Protein AF-A0A8X6YH28-F1 (afdb_monomer_lite)

Sequence (120 aa):
MFKSSASFYRHLGRWSSTLVCCPECREPMTVRHFYGKHASQKHNLDCRKQCLFCFGRKQWPHGQKNRPENVNHVMACLQRFVEDAKEESEIEEEETVEEEVCGCRDFQPVPRDMQGRRKD

Radius of gyration: 22.09 Å; chains: 1; bounding box: 59×56×49 Å

Foldseek 3Di:
DQQFPVNVVVVCVVQQQQWAADPVPRDIDGSVCQVPPCQCPVLVDDLQFAASLVSRPDGDPGPCCRPSVNSVVNVVSVVVRRVVRVVVVVVVVVVPPDDDDDPDDPDDDDDDDDDDDDDD

Organism: NCBI:txid2747483

Structure (mmCIF, N/CA/C/O backbone):
data_AF-A0A8X6YH28-F1
#
_entry.id   AF-A0A8X6YH28-F1
#
loop_
_atom_site.group_PDB
_atom_site.id
_atom_site.type_symbol
_atom_site.label_atom_id
_atom_site.label_alt_id
_atom_site.label_comp_id
_atom_site.label_asym_id
_atom_site.label_entity_id
_atom_site.label_seq_id
_atom_site.pdbx_PDB_ins_code
_atom_site.Cartn_x
_atom_site.Cartn_y
_atom_site.Cartn_z
_atom_site.occupancy
_atom_site.B_iso_or_equiv
_atom_site.auth_seq_id
_atom_site.auth_comp_id
_atom_site.auth_asym_id
_atom_site.auth_atom_id
_atom_site.pdbx_PDB_model_num
ATOM 1 N N . MET A 1 1 ? -10.685 -16.436 12.882 1.00 46.97 1 MET A N 1
ATOM 2 C CA . MET A 1 1 ? -9.326 -16.119 13.384 1.00 46.97 1 MET A CA 1
ATOM 3 C C . MET A 1 1 ? -9.074 -14.626 13.223 1.00 46.97 1 MET A C 1
ATOM 5 O O . MET A 1 1 ? -9.158 -14.135 12.105 1.00 46.97 1 MET A O 1
ATOM 9 N N . PHE A 1 2 ? -8.815 -13.897 14.309 1.00 47.34 2 PHE A N 1
ATOM 10 C CA . PHE A 1 2 ? -8.477 -12.470 14.245 1.00 47.34 2 PHE A CA 1
ATOM 11 C C . PHE A 1 2 ? -7.016 -12.306 13.796 1.00 47.34 2 PHE A C 1
ATOM 13 O O . PHE A 1 2 ? -6.119 -12.865 14.426 1.00 47.34 2 PHE A O 1
ATOM 20 N N . LYS A 1 3 ? -6.762 -11.580 12.700 1.00 60.66 3 LYS A N 1
ATOM 21 C CA . LYS A 1 3 ? -5.398 -11.294 12.229 1.00 60.66 3 LYS A CA 1
ATOM 22 C C . LYS A 1 3 ? -4.826 -10.151 13.077 1.00 60.66 3 LYS A C 1
ATOM 24 O O . LYS A 1 3 ? -5.452 -9.103 13.203 1.00 60.66 3 LYS A O 1
ATOM 29 N N . SER A 1 4 ? -3.670 -10.364 13.705 1.00 69.19 4 SER A N 1
ATOM 30 C CA . SER A 1 4 ? -3.016 -9.357 14.553 1.00 69.19 4 SER A CA 1
ATOM 31 C C . SER A 1 4 ? -2.113 -8.431 13.729 1.00 69.19 4 SER A C 1
ATOM 33 O O . SER A 1 4 ? -1.683 -8.782 12.628 1.00 69.19 4 SER A O 1
ATOM 35 N N . SER A 1 5 ? -1.752 -7.262 14.270 1.00 69.38 5 SER A N 1
ATOM 36 C CA . SER A 1 5 ? -0.793 -6.353 13.619 1.00 69.38 5 SER A CA 1
ATOM 37 C C . SER A 1 5 ? 0.571 -7.016 13.362 1.00 69.38 5 SER A C 1
ATOM 39 O O . SER A 1 5 ? 1.234 -6.700 12.378 1.00 69.38 5 SER A O 1
ATOM 41 N N . ALA A 1 6 ? 0.980 -7.982 14.193 1.00 75.38 6 ALA A N 1
ATOM 42 C CA . ALA A 1 6 ? 2.200 -8.763 13.972 1.00 75.38 6 ALA A CA 1
ATOM 43 C C . ALA A 1 6 ? 2.097 -9.656 12.722 1.00 75.38 6 ALA A C 1
ATOM 45 O O . ALA A 1 6 ? 3.061 -9.785 11.964 1.00 75.38 6 ALA A O 1
ATOM 46 N N . SER A 1 7 ? 0.917 -10.230 12.466 1.00 77.31 7 SER A N 1
ATOM 47 C CA . SER A 1 7 ? 0.649 -10.977 11.235 1.00 77.31 7 SER A CA 1
ATOM 48 C C . SER A 1 7 ? 0.753 -10.076 10.005 1.00 77.31 7 SER A C 1
ATOM 50 O O . SER A 1 7 ? 1.333 -10.507 9.010 1.00 77.31 7 SER A O 1
ATOM 52 N N . PHE A 1 8 ? 0.283 -8.825 10.080 1.00 81.00 8 PHE A N 1
ATOM 53 C CA . PHE A 1 8 ? 0.427 -7.860 8.985 1.00 81.00 8 PHE A CA 1
ATOM 54 C C . PHE A 1 8 ? 1.898 -7.609 8.624 1.00 81.00 8 PHE A C 1
ATOM 56 O O . PHE A 1 8 ? 2.265 -7.773 7.464 1.00 81.00 8 PHE A O 1
ATOM 63 N N . TYR A 1 9 ? 2.761 -7.285 9.595 1.00 82.38 9 TYR A N 1
ATOM 64 C CA . TYR A 1 9 ? 4.174 -7.006 9.299 1.00 82.38 9 TYR A CA 1
ATOM 65 C C . TYR A 1 9 ? 4.925 -8.221 8.741 1.00 82.38 9 TYR A C 1
ATOM 67 O O . TYR A 1 9 ? 5.795 -8.053 7.891 1.00 82.38 9 TYR A O 1
ATOM 75 N N . ARG A 1 10 ? 4.558 -9.448 9.143 1.00 85.69 10 ARG A N 1
ATOM 76 C CA . ARG A 1 10 ? 5.095 -10.666 8.511 1.00 85.69 10 ARG A CA 1
ATOM 77 C C . ARG A 1 10 ? 4.686 -10.788 7.041 1.00 85.69 10 ARG A C 1
ATOM 79 O O . ARG A 1 10 ? 5.532 -11.115 6.216 1.00 85.69 10 ARG A O 1
ATOM 86 N N . HIS A 1 11 ? 3.424 -10.513 6.706 1.00 83.81 11 HIS A N 1
ATOM 87 C CA . HIS A 1 11 ? 2.949 -10.568 5.315 1.00 83.81 11 HIS A CA 1
ATOM 88 C C . HIS A 1 11 ? 3.569 -9.457 4.467 1.00 83.81 11 HIS A C 1
ATOM 90 O O . HIS A 1 11 ? 4.050 -9.719 3.370 1.00 83.81 11 HIS A O 1
ATOM 96 N N . LEU A 1 12 ? 3.646 -8.241 5.013 1.00 87.19 12 LEU A N 1
ATOM 97 C CA . LEU A 1 12 ? 4.340 -7.133 4.369 1.00 87.19 12 LEU A CA 1
ATOM 98 C C . LEU A 1 12 ? 5.814 -7.472 4.117 1.00 87.19 12 LEU A C 1
ATOM 100 O O . LEU A 1 12 ? 6.332 -7.172 3.050 1.00 87.19 12 LEU A O 1
ATOM 104 N N . GLY A 1 13 ? 6.479 -8.129 5.073 1.00 87.25 13 GLY A N 1
ATOM 105 C CA . GLY A 1 13 ? 7.842 -8.629 4.904 1.00 87.25 13 GLY A CA 1
ATOM 106 C C . GLY A 1 13 ? 7.957 -9.649 3.770 1.00 87.25 13 GLY A C 1
ATOM 107 O O . GLY A 1 13 ? 8.846 -9.520 2.931 1.00 87.25 13 GLY A O 1
ATOM 108 N N . ARG A 1 14 ? 7.025 -10.609 3.695 1.00 90.25 14 ARG A N 1
ATOM 109 C CA . ARG A 1 14 ? 6.994 -11.644 2.647 1.00 90.25 14 ARG A CA 1
ATOM 110 C C . ARG A 1 14 ? 6.915 -11.061 1.235 1.00 90.25 14 ARG A C 1
ATOM 112 O O . ARG A 1 14 ? 7.577 -11.578 0.346 1.00 90.25 14 ARG A O 1
ATOM 119 N N . TRP A 1 15 ? 6.123 -10.010 1.036 1.00 90.75 15 TRP A N 1
ATOM 120 C CA . TRP A 1 15 ? 5.945 -9.367 -0.274 1.00 90.75 15 TRP A CA 1
ATOM 121 C C . TRP A 1 15 ? 6.777 -8.097 -0.444 1.00 90.75 15 TRP A C 1
ATOM 123 O O . TRP A 1 15 ? 6.610 -7.366 -1.411 1.00 90.75 15 TRP A O 1
ATOM 133 N N . SER A 1 16 ? 7.684 -7.812 0.491 1.00 90.62 16 SER A N 1
ATOM 134 C CA . SER A 1 16 ? 8.395 -6.532 0.545 1.00 90.62 16 SER A CA 1
ATOM 135 C C . SER A 1 16 ? 9.213 -6.227 -0.711 1.00 90.62 16 SER A C 1
ATOM 137 O O . SER A 1 16 ? 9.314 -5.058 -1.083 1.00 90.62 16 SER A O 1
ATOM 139 N N . SER A 1 17 ? 9.771 -7.255 -1.354 1.00 90.94 17 SER A N 1
ATOM 140 C CA . SER A 1 17 ? 10.565 -7.164 -2.582 1.00 90.94 17 SER A CA 1
ATOM 141 C C . SER A 1 17 ? 9.749 -7.331 -3.863 1.00 90.94 17 SER A C 1
ATOM 143 O O . SER A 1 17 ? 10.324 -7.222 -4.940 1.00 90.94 17 SER A O 1
ATOM 145 N N . THR A 1 18 ? 8.445 -7.611 -3.775 1.00 91.44 18 THR A N 1
ATOM 146 C CA . THR A 1 18 ? 7.601 -7.766 -4.962 1.00 91.44 18 THR A CA 1
ATOM 147 C C . THR A 1 18 ? 7.500 -6.434 -5.695 1.00 91.44 18 THR A C 1
ATOM 149 O O . THR A 1 18 ? 7.236 -5.406 -5.061 1.00 91.44 18 THR A O 1
ATOM 152 N N . LEU A 1 19 ? 7.755 -6.467 -7.005 1.00 92.69 19 LEU A N 1
ATOM 153 C CA . LEU A 1 19 ? 7.555 -5.331 -7.894 1.00 92.69 19 LEU A CA 1
ATOM 154 C C . LEU A 1 19 ? 6.059 -5.127 -8.118 1.00 92.69 19 LEU A C 1
ATOM 156 O O . LEU A 1 19 ? 5.310 -6.086 -8.267 1.00 92.69 19 LEU A O 1
ATOM 160 N N . VAL A 1 20 ? 5.642 -3.873 -8.053 1.00 92.81 20 VAL A N 1
ATOM 161 C CA . VAL A 1 20 ? 4.264 -3.411 -8.176 1.00 92.81 20 VAL A CA 1
ATOM 162 C C . VAL A 1 20 ? 4.272 -2.069 -8.892 1.00 92.81 20 VAL A C 1
ATOM 164 O O . VAL A 1 20 ? 5.146 -1.231 -8.646 1.00 92.81 20 VAL A O 1
ATOM 167 N N . CYS A 1 21 ? 3.277 -1.837 -9.735 1.00 91.75 21 CYS A N 1
ATOM 168 C CA . CYS A 1 21 ? 3.019 -0.524 -10.303 1.00 91.75 21 CYS A CA 1
ATOM 169 C C . CYS A 1 21 ? 2.084 0.253 -9.377 1.00 91.75 21 CYS A C 1
ATOM 171 O O . CYS A 1 21 ? 1.184 -0.306 -8.757 1.00 91.75 21 CYS A O 1
ATOM 173 N N . CYS A 1 22 ? 2.311 1.556 -9.225 1.00 91.19 22 CYS A N 1
ATOM 174 C CA . CYS A 1 22 ? 1.366 2.408 -8.510 1.00 91.19 22 CYS A CA 1
ATOM 175 C C . CYS A 1 22 ? 0.097 2.619 -9.359 1.00 91.19 22 CYS A C 1
ATOM 177 O O . CYS A 1 22 ? 0.224 3.168 -10.448 1.00 91.19 22 CYS A O 1
ATOM 179 N N . PRO A 1 23 ? -1.115 2.306 -8.868 1.00 88.12 23 PRO A N 1
ATOM 180 C CA . PRO A 1 23 ? -2.360 2.509 -9.615 1.00 88.12 23 PRO A CA 1
ATOM 181 C C . PRO A 1 23 ? -2.597 3.931 -10.141 1.00 88.12 23 PRO A C 1
ATOM 183 O O . PRO A 1 23 ? -3.198 4.101 -11.194 1.00 88.12 23 PRO A O 1
ATOM 186 N N . GLU A 1 24 ? -2.123 4.955 -9.425 1.00 89.62 24 GLU A N 1
ATOM 187 C CA . GLU A 1 24 ? -2.343 6.361 -9.795 1.00 89.62 24 GLU A CA 1
ATOM 188 C C . GLU A 1 24 ? -1.227 6.916 -10.694 1.00 89.62 24 GLU A C 1
ATOM 190 O O . GLU A 1 24 ? -1.493 7.605 -11.673 1.00 89.62 24 GLU A O 1
ATOM 195 N N . CYS A 1 25 ? 0.042 6.626 -10.377 1.00 91.06 25 CYS A N 1
ATOM 196 C CA . CYS A 1 25 ? 1.187 7.183 -11.115 1.00 91.06 25 CYS A CA 1
ATOM 197 C C . CYS A 1 25 ? 1.754 6.250 -12.188 1.00 91.06 25 CYS A C 1
ATOM 199 O O . CYS A 1 25 ? 2.602 6.682 -12.961 1.00 91.06 25 CYS A O 1
ATOM 201 N N . ARG A 1 26 ? 1.385 4.966 -12.165 1.00 88.88 26 ARG A N 1
ATOM 202 C CA . ARG A 1 26 ? 2.000 3.872 -12.937 1.00 88.88 26 ARG A CA 1
ATOM 203 C C . ARG A 1 26 ? 3.523 3.746 -12.789 1.00 88.88 26 ARG A C 1
ATOM 205 O O . ARG A 1 26 ? 4.170 3.071 -13.573 1.00 88.88 26 ARG A O 1
ATOM 212 N N . GLU A 1 27 ? 4.107 4.368 -11.763 1.00 90.00 27 GLU A N 1
ATOM 213 C CA . GLU A 1 27 ? 5.526 4.206 -11.436 1.00 90.00 27 GLU A CA 1
ATOM 214 C C . GLU A 1 27 ? 5.761 2.770 -10.909 1.00 90.00 27 GLU A C 1
ATOM 216 O O . GLU A 1 27 ? 5.073 2.375 -9.960 1.00 90.00 27 GLU A O 1
ATOM 221 N N . PRO A 1 28 ? 6.715 1.994 -11.461 1.00 91.69 28 PRO A N 1
ATOM 222 C CA . PRO A 1 28 ? 7.080 0.684 -10.930 1.00 91.69 28 PRO A CA 1
ATOM 223 C C . PRO A 1 28 ? 7.965 0.830 -9.687 1.00 91.69 28 PRO A C 1
ATOM 225 O O . PRO A 1 28 ? 8.898 1.636 -9.642 1.00 91.69 28 PRO A O 1
ATOM 228 N N . MET A 1 29 ? 7.689 0.051 -8.644 1.00 94.31 29 MET A N 1
ATOM 229 C CA . MET A 1 29 ? 8.462 0.051 -7.398 1.00 94.31 29 MET A CA 1
ATOM 230 C C . MET A 1 29 ? 8.266 -1.243 -6.609 1.00 94.31 29 MET A C 1
ATOM 232 O O . MET A 1 29 ? 7.486 -2.101 -6.984 1.00 94.31 29 MET A O 1
ATOM 236 N N . THR A 1 30 ? 8.941 -1.389 -5.468 1.00 95.00 30 THR A N 1
ATOM 237 C CA . THR A 1 30 ? 8.666 -2.507 -4.551 1.00 95.00 30 THR A CA 1
ATOM 238 C C . THR A 1 30 ? 7.515 -2.187 -3.597 1.00 95.00 30 THR A C 1
ATOM 240 O O . THR A 1 30 ? 7.353 -1.034 -3.187 1.00 95.00 30 THR A O 1
ATOM 243 N N . VAL A 1 31 ? 6.779 -3.201 -3.123 1.00 94.94 31 VAL A N 1
ATOM 244 C CA . VAL A 1 31 ? 5.739 -3.036 -2.080 1.00 94.94 31 VAL A CA 1
ATOM 245 C C . VAL A 1 31 ? 6.283 -2.306 -0.849 1.00 94.94 31 VAL A C 1
ATOM 247 O O . VAL A 1 31 ? 5.605 -1.457 -0.262 1.00 94.94 31 VAL A O 1
ATOM 250 N N . ARG A 1 32 ? 7.528 -2.595 -0.448 1.00 94.06 32 ARG A N 1
ATOM 251 C CA . ARG A 1 32 ? 8.178 -1.898 0.669 1.00 94.06 32 ARG A CA 1
ATOM 252 C C . ARG A 1 32 ? 8.341 -0.407 0.393 1.00 94.06 32 ARG A C 1
ATOM 254 O O . ARG A 1 32 ? 8.094 0.397 1.294 1.00 94.06 32 ARG A O 1
ATOM 261 N N . HIS A 1 33 ? 8.762 -0.040 -0.816 1.00 94.56 33 HIS A N 1
ATOM 262 C CA . HIS A 1 33 ? 8.897 1.360 -1.212 1.00 94.56 33 HIS A CA 1
ATOM 263 C C . HIS A 1 33 ? 7.533 2.052 -1.287 1.00 94.56 33 HIS A C 1
ATOM 265 O O . HIS A 1 33 ? 7.382 3.161 -0.764 1.00 94.56 33 HIS A O 1
ATOM 271 N N . PHE A 1 34 ? 6.534 1.357 -1.841 1.00 95.00 34 PHE A N 1
ATOM 272 C CA . PHE A 1 34 ? 5.154 1.819 -1.900 1.00 95.00 34 PHE A CA 1
ATOM 273 C C . PHE A 1 34 ? 4.624 2.185 -0.508 1.00 95.00 34 PHE A C 1
ATOM 275 O O . PHE A 1 34 ? 4.249 3.332 -0.254 1.00 95.00 34 PHE A O 1
ATOM 282 N N . TYR A 1 35 ? 4.680 1.227 0.423 1.00 93.19 35 TYR A N 1
ATOM 283 C CA . TYR A 1 35 ? 4.172 1.380 1.787 1.00 93.19 35 TYR A CA 1
ATOM 284 C C . TYR A 1 35 ? 4.974 2.386 2.627 1.00 93.19 35 TYR A C 1
ATOM 286 O O . TYR A 1 35 ? 4.400 3.118 3.432 1.00 93.19 35 TYR A O 1
ATOM 294 N N . GLY A 1 36 ? 6.303 2.398 2.489 1.00 92.00 36 GLY A N 1
ATOM 295 C CA . GLY A 1 36 ? 7.186 3.179 3.356 1.00 92.00 36 GLY A CA 1
ATOM 296 C C . GLY A 1 36 ? 7.344 4.645 2.956 1.00 92.00 36 GLY A C 1
ATOM 297 O O . GLY A 1 36 ? 7.583 5.479 3.830 1.00 92.00 36 GLY A O 1
ATOM 298 N N . LYS A 1 37 ? 7.248 4.960 1.659 1.00 94.25 37 LYS A N 1
ATOM 299 C CA . LYS A 1 37 ? 7.617 6.284 1.140 1.00 94.25 37 LYS A CA 1
ATOM 300 C C . LYS A 1 37 ? 6.679 6.794 0.052 1.00 94.25 37 LYS A C 1
ATOM 302 O O . LYS A 1 37 ? 6.177 7.906 0.176 1.00 94.25 37 LYS A O 1
ATOM 307 N N . HIS A 1 38 ? 6.445 6.017 -1.004 1.00 94.69 38 HIS A N 1
ATOM 308 C CA . HIS A 1 38 ? 5.767 6.536 -2.195 1.00 94.69 38 HIS A CA 1
ATOM 309 C C . HIS A 1 38 ? 4.333 6.992 -1.890 1.00 94.69 38 HIS A C 1
ATOM 311 O O . HIS A 1 38 ? 3.981 8.126 -2.205 1.00 94.69 38 HIS A O 1
ATOM 317 N N . ALA A 1 39 ? 3.529 6.168 -1.210 1.00 93.44 39 ALA A N 1
ATOM 318 C CA . ALA A 1 39 ? 2.131 6.499 -0.926 1.00 93.44 39 ALA A CA 1
ATOM 319 C C . ALA A 1 39 ? 1.972 7.790 -0.100 1.00 93.44 39 ALA A C 1
ATOM 321 O O . ALA A 1 39 ? 1.088 8.600 -0.369 1.00 93.44 39 ALA A O 1
ATOM 322 N N . SER A 1 40 ? 2.841 8.022 0.886 1.00 93.25 40 SER A N 1
ATOM 323 C CA . SER A 1 40 ? 2.765 9.233 1.709 1.00 93.25 40 SER A CA 1
ATOM 324 C C . SER A 1 40 ? 3.311 10.467 0.998 1.00 93.25 40 SER A C 1
ATOM 326 O O . SER A 1 40 ? 2.730 11.538 1.130 1.00 93.25 40 SER A O 1
ATOM 328 N N . GLN A 1 41 ? 4.397 10.336 0.233 1.00 94.56 41 GLN A N 1
ATOM 329 C CA . GLN A 1 41 ? 5.059 11.482 -0.395 1.00 94.56 41 GLN A CA 1
ATOM 330 C C . GLN A 1 41 ? 4.407 11.936 -1.699 1.00 94.56 41 GLN A C 1
ATOM 332 O O . GLN A 1 41 ? 4.382 13.131 -1.973 1.00 94.56 41 GLN A O 1
ATOM 337 N N . LYS A 1 42 ? 3.915 10.999 -2.514 1.00 94.19 42 LYS A N 1
ATOM 338 C CA . LYS A 1 42 ? 3.324 11.304 -3.825 1.00 94.19 42 LYS A CA 1
ATOM 339 C C . LYS A 1 42 ? 1.814 11.515 -3.741 1.00 94.19 42 LYS A C 1
ATOM 341 O O . LYS A 1 42 ? 1.290 12.360 -4.452 1.00 94.19 42 LYS A O 1
ATOM 346 N N . HIS A 1 43 ? 1.142 10.799 -2.835 1.00 93.81 43 HIS A N 1
ATOM 347 C CA . HIS A 1 43 ? -0.327 10.764 -2.753 1.00 93.81 43 HIS A CA 1
ATOM 348 C C . HIS A 1 43 ? -0.895 11.339 -1.455 1.00 93.81 43 HIS A C 1
ATOM 350 O O . HIS A 1 43 ? -2.100 11.272 -1.228 1.00 93.81 43 HIS A O 1
ATOM 356 N N . ASN A 1 44 ? -0.048 11.889 -0.575 1.00 92.38 44 ASN A N 1
ATOM 357 C CA . ASN A 1 44 ? -0.450 12.410 0.738 1.00 92.38 44 ASN A CA 1
ATOM 358 C C . ASN A 1 44 ? -1.250 11.394 1.582 1.00 92.38 44 ASN A C 1
ATOM 360 O O . ASN A 1 44 ? -2.081 11.767 2.417 1.00 92.38 44 ASN A O 1
ATOM 364 N N . LEU A 1 45 ? -1.006 10.093 1.380 1.00 92.56 45 LEU A N 1
ATOM 365 C CA . LEU A 1 45 ? -1.702 9.040 2.109 1.00 92.56 45 LEU A CA 1
ATOM 366 C C . LEU A 1 45 ? -1.047 8.786 3.475 1.00 92.56 45 LEU A C 1
ATOM 368 O O . LEU A 1 45 ? 0.154 8.547 3.594 1.00 92.56 45 LEU A O 1
ATOM 372 N N . ASP A 1 46 ? -1.866 8.778 4.526 1.00 91.06 46 ASP A N 1
ATOM 373 C CA . ASP A 1 46 ? -1.432 8.575 5.913 1.00 91.06 46 ASP A CA 1
ATOM 374 C C . ASP A 1 46 ? -1.815 7.175 6.399 1.00 91.06 46 ASP A C 1
ATOM 376 O O . ASP A 1 46 ? -2.962 6.904 6.764 1.00 91.06 46 ASP A O 1
ATOM 380 N N . CYS A 1 47 ? -0.826 6.288 6.500 1.00 87.69 47 CYS A N 1
ATOM 381 C CA . CYS A 1 47 ? -1.032 4.906 6.925 1.00 87.69 47 CYS A CA 1
ATOM 382 C C . CYS A 1 47 ? -1.585 4.758 8.354 1.00 87.69 47 CYS A C 1
ATOM 384 O O . CYS A 1 47 ? -1.931 3.641 8.752 1.00 87.69 47 CYS A O 1
ATOM 386 N N . ARG A 1 48 ? -1.621 5.835 9.156 1.00 88.62 48 ARG A N 1
ATOM 387 C CA . ARG A 1 48 ? -2.206 5.860 10.505 1.00 88.62 48 ARG A CA 1
ATOM 388 C C . ARG A 1 48 ? -3.711 6.089 10.488 1.00 88.62 48 ARG A C 1
ATOM 390 O O . ARG A 1 48 ? -4.368 5.672 11.440 1.00 88.62 48 ARG A O 1
ATOM 397 N N . LYS A 1 49 ? -4.247 6.714 9.439 1.00 89.94 49 LYS A N 1
ATOM 398 C CA . LYS A 1 49 ? -5.664 7.103 9.321 1.00 89.94 49 LYS A CA 1
ATOM 399 C C . LYS A 1 49 ? -6.380 6.428 8.155 1.00 89.94 49 LYS A C 1
ATOM 401 O O . LYS A 1 49 ? -7.603 6.432 8.111 1.00 89.94 49 LYS A O 1
ATOM 406 N N . GLN A 1 50 ? -5.637 5.858 7.214 1.00 94.00 50 GLN A N 1
ATOM 407 C CA . GLN A 1 50 ? -6.204 5.295 6.001 1.00 94.00 50 GLN A CA 1
ATOM 408 C C . GLN A 1 50 ? -5.388 4.126 5.452 1.00 94.00 50 GLN A C 1
ATOM 410 O O . GLN A 1 50 ? -4.200 3.957 5.745 1.00 94.00 50 GLN A O 1
ATOM 415 N N . CYS A 1 51 ? -6.057 3.293 4.660 1.00 94.31 51 CYS A N 1
ATOM 416 C CA . CYS A 1 51 ? -5.447 2.156 3.988 1.00 94.31 51 CYS A CA 1
ATOM 417 C C . CYS A 1 51 ? -4.709 2.619 2.730 1.00 94.31 51 CYS A C 1
ATOM 419 O O . CYS A 1 51 ? -5.318 3.154 1.807 1.00 94.31 51 CYS A O 1
ATOM 421 N N . LEU A 1 52 ? -3.397 2.377 2.683 1.00 94.19 52 LEU A N 1
ATOM 422 C CA . LEU A 1 52 ? -2.564 2.741 1.534 1.00 94.19 52 LEU A CA 1
ATOM 423 C C . LEU A 1 52 ? -2.882 1.888 0.296 1.00 94.19 52 LEU A C 1
ATOM 425 O O . LEU A 1 52 ? -2.923 2.406 -0.810 1.00 94.19 52 LEU A O 1
ATOM 429 N N . PHE A 1 53 ? -3.150 0.594 0.488 1.00 94.19 53 PHE A N 1
ATOM 430 C CA . PHE A 1 53 ? -3.319 -0.376 -0.604 1.00 94.19 53 PHE A CA 1
ATOM 431 C C . PHE A 1 53 ? -4.654 -0.252 -1.346 1.00 94.19 53 PHE A C 1
ATOM 433 O O . PHE A 1 53 ? -4.779 -0.734 -2.460 1.00 94.19 53 PHE A O 1
ATOM 440 N N . CYS A 1 54 ? -5.654 0.406 -0.752 1.00 94.31 54 CYS A N 1
ATOM 441 C CA . CYS A 1 54 ? -6.880 0.782 -1.458 1.00 94.31 54 CYS A CA 1
ATOM 442 C C . CYS A 1 54 ? -6.950 2.289 -1.743 1.00 94.31 54 CYS A C 1
ATOM 444 O O . CYS A 1 54 ? -8.050 2.809 -1.942 1.00 94.31 54 CYS A O 1
ATOM 446 N N . PHE A 1 55 ? -5.809 2.991 -1.699 1.00 92.69 55 PHE A N 1
ATOM 447 C CA . PHE A 1 55 ? -5.704 4.425 -1.989 1.00 92.69 55 PHE A CA 1
ATOM 448 C C . PHE A 1 55 ? -6.663 5.287 -1.160 1.00 92.69 55 PHE A C 1
ATOM 450 O O . PHE A 1 55 ? -7.407 6.116 -1.666 1.00 92.69 55 PHE A O 1
ATOM 457 N N . GLY A 1 56 ? -6.716 5.041 0.149 1.00 90.94 56 GLY A N 1
ATOM 458 C CA . GLY A 1 56 ? -7.507 5.858 1.067 1.00 90.94 56 GLY A CA 1
ATOM 459 C C . GLY A 1 56 ? -9.020 5.638 1.023 1.00 90.94 56 GLY A C 1
ATOM 460 O O . GLY A 1 56 ? -9.731 6.220 1.843 1.00 90.94 56 GLY A O 1
ATOM 461 N N . ARG A 1 57 ? -9.533 4.745 0.157 1.00 92.88 57 ARG A N 1
ATOM 462 C CA . ARG A 1 57 ? -10.968 4.385 0.115 1.00 92.88 57 ARG A CA 1
ATOM 463 C C . ARG A 1 57 ? -11.513 3.937 1.472 1.00 92.88 57 ARG A C 1
ATOM 465 O O . ARG A 1 57 ? -12.660 4.220 1.806 1.00 92.88 57 ARG A O 1
ATOM 472 N N . LYS A 1 58 ? -10.690 3.253 2.270 1.00 92.19 58 LYS A N 1
ATOM 473 C CA . LYS A 1 58 ? -10.992 2.953 3.669 1.00 92.19 58 LYS A CA 1
ATOM 474 C C . LYS A 1 58 ? -10.180 3.855 4.586 1.00 92.19 58 LYS A C 1
ATOM 476 O O . LYS A 1 58 ? -8.947 3.832 4.569 1.00 92.19 58 LYS A O 1
ATOM 481 N N . GLN A 1 59 ? -10.902 4.578 5.431 1.00 94.19 59 GLN A N 1
ATOM 482 C CA . GLN A 1 59 ? -10.356 5.441 6.470 1.00 94.19 59 GLN A CA 1
ATOM 483 C C . GLN A 1 59 ? -10.825 4.960 7.840 1.00 94.19 59 GLN A C 1
ATOM 485 O O . GLN A 1 59 ? -11.851 4.285 7.969 1.00 94.19 59 GLN A O 1
ATOM 490 N N . TRP A 1 60 ? -10.069 5.309 8.870 1.00 93.50 60 TRP A N 1
ATOM 491 C CA . TRP A 1 60 ? -10.401 5.028 10.255 1.00 93.50 60 TRP A CA 1
ATOM 492 C C . TRP A 1 60 ? -9.966 6.185 11.159 1.00 93.50 60 TRP A C 1
ATOM 494 O O . TRP A 1 60 ? -8.994 6.888 10.862 1.00 93.50 60 TRP A O 1
ATOM 504 N N . PRO A 1 61 ? -10.650 6.375 12.301 1.00 91.38 61 PRO A N 1
ATOM 505 C CA . PRO A 1 61 ? -10.240 7.357 13.291 1.00 91.38 61 PRO A CA 1
ATOM 506 C C . PRO A 1 61 ? -8.819 7.104 13.800 1.00 91.38 61 PRO A C 1
ATOM 508 O O . 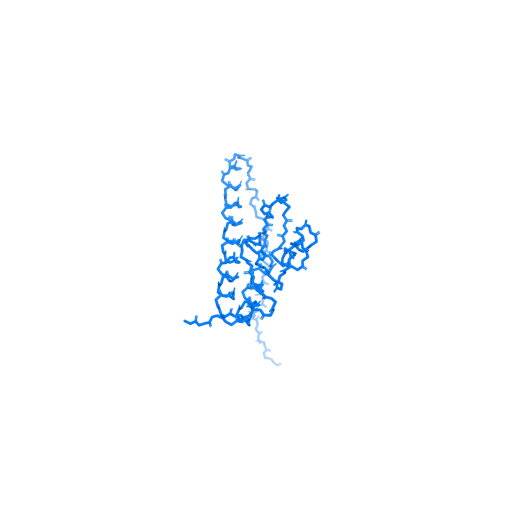PRO A 1 61 ? -8.300 5.981 13.767 1.00 91.38 61 PRO A O 1
ATOM 511 N N . HIS A 1 62 ? -8.196 8.158 14.324 1.00 87.50 62 HIS A N 1
ATOM 512 C CA . HIS A 1 62 ? -6.857 8.057 14.887 1.00 87.50 62 HIS A CA 1
ATOM 513 C C . HIS A 1 62 ? -6.788 6.961 15.966 1.00 87.50 62 HIS A C 1
ATOM 515 O O . HIS A 1 62 ? -7.699 6.807 16.776 1.00 87.50 62 HIS A O 1
ATOM 521 N N . GLY A 1 63 ? -5.724 6.156 15.938 1.00 86.06 63 GLY A N 1
ATOM 522 C CA . GLY A 1 63 ? -5.533 5.034 16.866 1.00 86.06 63 GLY A CA 1
ATOM 523 C C . GLY A 1 63 ? -6.324 3.759 16.538 1.00 86.06 63 GLY A C 1
ATOM 524 O O . GLY A 1 63 ? -6.068 2.725 17.149 1.00 86.06 63 GLY A O 1
ATOM 525 N N . GLN A 1 64 ? -7.226 3.764 15.548 1.00 89.56 64 GLN A N 1
ATOM 526 C CA . GLN A 1 64 ? -8.056 2.589 15.236 1.00 89.56 64 GLN A CA 1
ATOM 527 C C . GLN A 1 64 ? -7.481 1.648 14.172 1.00 89.56 64 GLN A C 1
ATOM 529 O O . GLN A 1 64 ? -8.064 0.593 13.923 1.00 89.56 64 GLN A O 1
ATOM 534 N N . LYS A 1 65 ? -6.320 1.960 13.584 1.00 86.25 65 LYS A N 1
ATOM 535 C CA . LYS A 1 65 ? -5.651 1.100 12.587 1.00 86.25 65 LYS A CA 1
ATOM 536 C C . LYS A 1 65 ? -5.523 -0.357 13.043 1.00 86.25 65 LYS A C 1
ATOM 538 O O . LYS A 1 65 ? -5.723 -1.273 12.257 1.00 86.25 65 LYS A O 1
ATOM 543 N N . ASN A 1 66 ? -5.182 -0.560 14.315 1.00 87.56 66 ASN A N 1
ATOM 544 C CA . ASN A 1 66 ? -4.915 -1.883 14.879 1.00 87.56 66 ASN A CA 1
ATOM 545 C C . ASN A 1 66 ? -6.185 -2.640 15.299 1.00 87.56 66 ASN A C 1
ATOM 547 O O . ASN A 1 66 ? -6.076 -3.743 15.831 1.00 87.56 66 ASN A O 1
ATOM 551 N N . ARG A 1 67 ? -7.386 -2.079 15.082 1.00 89.44 67 ARG A N 1
ATOM 552 C CA . ARG A 1 67 ? -8.623 -2.836 15.297 1.00 89.44 67 ARG A CA 1
ATOM 553 C C . ARG A 1 67 ? -8.655 -4.042 14.354 1.00 89.44 67 ARG A C 1
ATOM 555 O O . ARG A 1 67 ? -8.269 -3.891 13.193 1.00 89.44 67 ARG A O 1
ATOM 562 N N . PRO A 1 68 ? -9.141 -5.213 14.802 1.00 89.06 68 PRO A N 1
ATOM 563 C CA . PRO A 1 68 ? -9.089 -6.430 13.996 1.00 89.06 68 PRO A CA 1
ATOM 564 C C . PRO A 1 68 ? -9.735 -6.290 12.611 1.00 89.06 68 PRO A C 1
ATOM 566 O O . PRO A 1 68 ? -9.192 -6.786 11.631 1.00 89.06 68 PRO A O 1
ATOM 569 N N . GLU A 1 69 ? -10.851 -5.567 12.505 1.00 90.50 69 GLU A N 1
ATOM 570 C CA . GLU A 1 69 ? -11.519 -5.257 11.231 1.00 90.50 69 GLU A CA 1
ATOM 571 C C . GLU A 1 69 ? -10.626 -4.472 10.254 1.00 90.50 69 GLU A C 1
ATOM 573 O O . GLU A 1 69 ? -10.560 -4.800 9.069 1.00 90.50 69 GLU A O 1
ATOM 578 N N . ASN A 1 70 ? -9.877 -3.489 10.758 1.00 91.56 70 ASN A N 1
ATOM 579 C CA . ASN A 1 70 ? -8.999 -2.645 9.955 1.00 91.56 70 ASN A CA 1
ATOM 580 C C . ASN A 1 70 ? -7.727 -3.398 9.565 1.00 91.56 70 ASN A C 1
ATOM 582 O O . ASN A 1 70 ? -7.296 -3.314 8.419 1.00 91.56 70 ASN A O 1
ATOM 586 N N . VAL A 1 71 ? -7.166 -4.206 10.470 1.00 88.81 71 VAL A N 1
ATOM 587 C CA . VAL A 1 71 ? -6.036 -5.091 10.146 1.00 88.81 71 VAL A CA 1
ATOM 588 C C . VAL A 1 71 ? -6.440 -6.120 9.088 1.00 88.81 71 VAL A C 1
ATOM 590 O O . VAL A 1 71 ? -5.705 -6.323 8.122 1.00 88.81 71 VAL A O 1
ATOM 593 N N . ASN A 1 72 ? -7.622 -6.731 9.225 1.00 90.81 72 ASN A N 1
ATOM 594 C CA . ASN A 1 72 ? -8.161 -7.663 8.234 1.00 90.81 72 ASN A CA 1
ATOM 595 C C . ASN A 1 72 ? -8.333 -6.991 6.868 1.00 90.81 72 ASN A C 1
ATOM 597 O O . ASN A 1 72 ? -7.934 -7.571 5.859 1.00 90.81 72 ASN A O 1
ATOM 601 N N . HIS A 1 73 ? -8.875 -5.770 6.844 1.00 93.38 73 HIS A N 1
ATOM 602 C CA . HIS A 1 73 ? -9.009 -4.983 5.623 1.00 93.38 73 HIS A CA 1
ATOM 603 C C . HIS A 1 73 ? -7.646 -4.706 4.977 1.00 93.38 73 HIS A C 1
ATOM 605 O O . HIS A 1 73 ? -7.452 -5.027 3.810 1.00 93.38 73 HIS A O 1
ATOM 611 N N . VAL A 1 74 ? -6.681 -4.176 5.737 1.00 92.06 74 VAL A N 1
ATOM 612 C CA . VAL A 1 74 ? -5.337 -3.864 5.225 1.00 92.06 74 VAL A CA 1
ATOM 613 C C . VAL A 1 74 ? -4.655 -5.111 4.669 1.00 92.06 74 VAL A C 1
ATOM 615 O O . VAL A 1 74 ? -4.032 -5.041 3.615 1.00 92.06 74 VAL A O 1
ATOM 618 N N . MET A 1 75 ? -4.787 -6.257 5.341 1.00 91.19 75 MET A N 1
ATOM 619 C CA . MET A 1 75 ? -4.229 -7.513 4.844 1.00 91.19 75 MET A CA 1
ATOM 620 C C . MET A 1 75 ? -4.887 -7.987 3.548 1.00 91.19 75 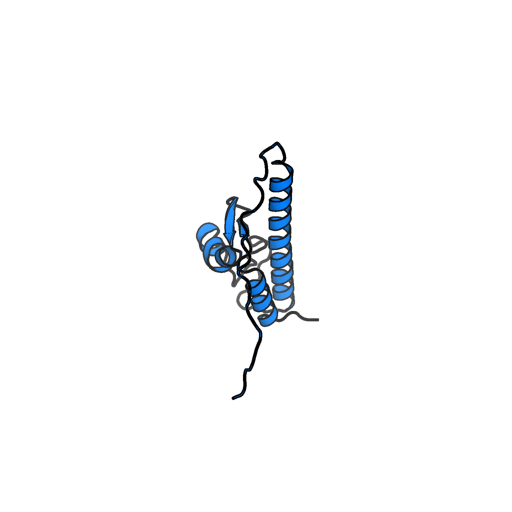MET A C 1
ATOM 622 O O . MET A 1 75 ? -4.176 -8.424 2.650 1.00 91.19 75 MET A O 1
ATOM 626 N N . ALA A 1 76 ? -6.215 -7.909 3.449 1.00 92.88 76 ALA A N 1
ATOM 627 C CA . ALA A 1 76 ? -6.928 -8.279 2.229 1.00 92.88 76 ALA A CA 1
ATOM 628 C C . ALA A 1 76 ? -6.558 -7.355 1.059 1.00 92.88 76 ALA A C 1
ATOM 630 O O . ALA A 1 76 ? -6.349 -7.828 -0.052 1.00 92.88 76 ALA A O 1
ATOM 631 N N . CYS A 1 77 ? -6.425 -6.051 1.315 1.00 95.00 77 CYS A N 1
ATOM 632 C CA . CYS A 1 77 ? -5.999 -5.097 0.296 1.00 95.00 77 CYS A CA 1
ATOM 633 C C . CYS A 1 77 ? -4.542 -5.295 -0.117 1.00 95.00 77 CYS A C 1
ATOM 635 O O . CYS A 1 77 ? -4.257 -5.208 -1.298 1.00 95.00 77 CYS A O 1
ATOM 637 N N . LEU A 1 78 ? -3.632 -5.589 0.817 1.00 93.25 78 LEU A N 1
ATOM 638 C CA . LEU A 1 78 ? -2.240 -5.895 0.478 1.00 93.25 78 LEU A CA 1
ATOM 639 C C . LEU A 1 78 ? -2.141 -7.14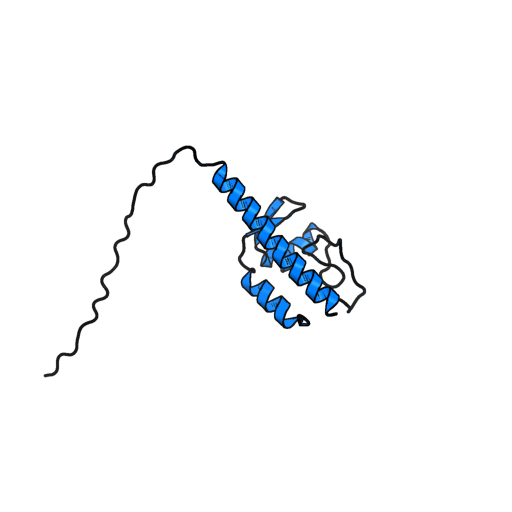8 -0.405 1.00 93.25 78 LEU A C 1
ATOM 641 O O . LEU A 1 78 ? -1.358 -7.153 -1.345 1.00 93.25 78 LEU A O 1
ATOM 645 N N . GLN A 1 79 ? -2.907 -8.197 -0.091 1.00 92.44 79 GLN A N 1
ATOM 646 C CA . GLN A 1 79 ? -2.909 -9.419 -0.892 1.00 92.44 79 GLN A CA 1
ATOM 647 C C . GLN A 1 79 ? -3.368 -9.130 -2.325 1.00 92.44 79 GLN A C 1
ATOM 649 O O . GLN A 1 79 ? -2.613 -9.406 -3.249 1.00 92.44 79 GLN A O 1
ATOM 654 N N . ARG A 1 80 ? -4.532 -8.486 -2.481 1.00 92.88 80 ARG A N 1
ATOM 655 C CA . ARG A 1 80 ? -5.062 -8.095 -3.795 1.00 92.88 80 ARG A CA 1
ATOM 656 C C . ARG A 1 80 ? -4.101 -7.212 -4.571 1.00 92.88 80 ARG A C 1
ATOM 658 O O . ARG A 1 80 ? -3.787 -7.511 -5.700 1.00 92.88 80 ARG A O 1
ATOM 665 N N . PHE A 1 81 ? -3.543 -6.198 -3.919 1.00 92.56 81 PHE A N 1
ATOM 666 C CA . PHE A 1 81 ? -2.596 -5.281 -4.547 1.00 92.56 81 PHE A CA 1
ATOM 667 C C . PHE A 1 81 ? -1.367 -5.986 -5.148 1.00 92.56 81 PHE A C 1
ATOM 669 O O . PHE A 1 81 ? -0.811 -5.529 -6.138 1.00 92.56 81 PHE A O 1
ATOM 676 N N . VAL A 1 82 ? -0.924 -7.087 -4.537 1.00 91.38 82 VAL A N 1
ATOM 677 C CA . VAL A 1 82 ? 0.180 -7.903 -5.056 1.00 91.38 82 VAL A CA 1
ATOM 678 C C . VAL A 1 82 ? -0.292 -8.906 -6.110 1.00 91.38 82 VAL A C 1
ATOM 680 O O . VAL A 1 82 ? 0.482 -9.238 -6.998 1.00 91.38 82 VAL A O 1
ATOM 683 N N . GLU A 1 83 ? -1.513 -9.427 -5.993 1.00 91.19 83 GLU A N 1
ATOM 684 C CA . GLU A 1 83 ? -2.127 -10.302 -7.000 1.00 91.19 83 GLU A CA 1
ATOM 685 C C . GLU A 1 83 ? -2.375 -9.532 -8.305 1.00 91.19 83 GLU A C 1
ATOM 687 O O . GLU A 1 83 ? -1.890 -9.969 -9.341 1.00 91.19 83 GLU A O 1
ATOM 692 N N . ASP A 1 84 ? -2.985 -8.347 -8.228 1.00 88.75 84 ASP A N 1
ATOM 693 C CA . ASP A 1 84 ? -3.247 -7.461 -9.369 1.00 88.75 84 ASP A CA 1
ATOM 694 C C . ASP A 1 84 ? -1.942 -7.132 -10.120 1.00 88.75 84 ASP A C 1
ATOM 696 O O . ASP A 1 84 ? -1.866 -7.244 -11.337 1.00 88.75 84 ASP A O 1
ATOM 700 N N . ALA A 1 85 ? -0.869 -6.814 -9.388 1.00 86.19 85 ALA A N 1
ATOM 701 C CA . ALA A 1 85 ? 0.430 -6.511 -9.989 1.00 86.19 85 ALA A CA 1
ATOM 702 C C . ALA A 1 85 ? 1.092 -7.713 -10.687 1.00 86.19 85 ALA A C 1
ATOM 704 O O . ALA A 1 85 ? 1.922 -7.525 -11.572 1.00 86.19 85 ALA A O 1
ATOM 705 N N . LYS A 1 86 ? 0.781 -8.944 -10.263 1.00 84.50 86 LYS A N 1
ATOM 706 C CA . LYS A 1 86 ? 1.281 -10.152 -10.932 1.00 84.50 86 LYS A CA 1
ATOM 707 C C . LYS A 1 86 ? 0.508 -10.433 -12.208 1.00 84.50 86 LYS A C 1
ATOM 709 O O . LYS A 1 86 ? 1.133 -10.746 -13.211 1.00 84.50 86 LYS A O 1
ATOM 714 N N . GLU A 1 87 ? -0.809 -10.273 -12.164 1.00 80.69 87 GLU A N 1
ATOM 715 C CA . GLU A 1 87 ? -1.659 -10.417 -13.344 1.00 80.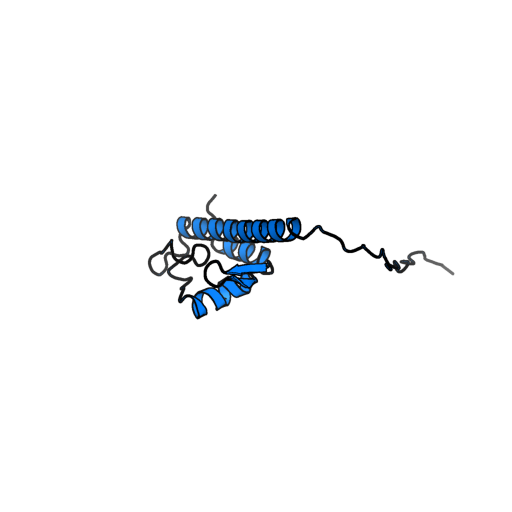69 87 GLU A CA 1
ATOM 716 C C . GLU A 1 87 ? -1.236 -9.415 -14.429 1.00 80.69 87 GLU A C 1
ATOM 718 O O . GLU A 1 87 ? -1.036 -9.803 -15.573 1.00 80.69 87 GLU A O 1
ATOM 723 N N . GLU A 1 88 ? -0.966 -8.156 -14.059 1.00 73.19 88 GLU A N 1
ATOM 724 C CA . GLU A 1 88 ? -0.425 -7.154 -14.991 1.00 73.19 88 GLU A CA 1
ATOM 725 C C . GLU A 1 88 ? 0.919 -7.581 -15.610 1.00 73.19 88 GLU A C 1
ATOM 727 O O . GLU A 1 88 ? 1.122 -7.381 -16.805 1.00 73.19 88 GLU A O 1
ATOM 732 N N . SER A 1 89 ? 1.816 -8.208 -14.839 1.00 68.38 89 SER A N 1
ATOM 733 C CA . SER A 1 89 ? 3.086 -8.712 -15.386 1.00 68.38 89 SER A CA 1
ATOM 734 C C . SER A 1 89 ? 2.923 -9.936 -16.291 1.00 68.38 89 SER A C 1
ATOM 736 O O . SER A 1 89 ? 3.660 -10.071 -17.259 1.00 68.38 89 SER A O 1
ATOM 738 N N . GLU A 1 90 ? 1.960 -10.815 -16.003 1.00 63.78 90 GLU A N 1
ATOM 739 C CA . GLU A 1 90 ? 1.689 -12.005 -16.823 1.00 63.78 90 GLU A CA 1
ATOM 740 C C . GLU A 1 90 ? 1.073 -11.614 -18.179 1.00 63.78 90 GLU A C 1
ATOM 742 O O . GLU A 1 90 ? 1.410 -12.206 -19.201 1.00 63.78 90 GLU A O 1
ATOM 747 N N . ILE A 1 91 ? 0.244 -10.564 -18.211 1.00 60.25 91 ILE A N 1
ATOM 748 C CA . ILE A 1 91 ? -0.352 -10.034 -19.447 1.00 60.25 91 ILE A CA 1
ATOM 749 C C . ILE A 1 91 ? 0.708 -9.364 -20.343 1.00 60.25 91 ILE A C 1
ATOM 751 O O . ILE A 1 91 ? 0.671 -9.536 -21.561 1.00 60.25 91 ILE A O 1
ATOM 755 N N . GLU A 1 92 ? 1.678 -8.637 -19.771 1.00 54.28 92 GLU A N 1
ATOM 756 C CA . GLU A 1 92 ? 2.792 -8.053 -20.545 1.00 54.28 92 GLU A CA 1
ATOM 757 C C . GLU A 1 92 ? 3.730 -9.127 -21.138 1.00 54.28 92 GLU A C 1
ATOM 759 O O . GLU A 1 92 ? 4.280 -8.942 -22.227 1.00 54.28 92 GLU A O 1
ATOM 764 N N . GLU A 1 93 ? 3.899 -10.270 -20.464 1.00 51.72 93 GLU A N 1
ATOM 765 C CA . GLU A 1 93 ? 4.692 -11.396 -20.980 1.00 51.72 93 GLU A CA 1
ATOM 766 C C . GLU A 1 93 ? 3.971 -12.166 -22.108 1.00 51.72 93 GLU A C 1
ATOM 768 O O . GLU A 1 93 ? 4.636 -12.684 -23.007 1.00 51.72 93 GLU A O 1
ATOM 773 N N . GLU A 1 94 ? 2.632 -12.198 -22.136 1.00 48.62 94 GLU A N 1
ATOM 774 C CA . GLU A 1 94 ? 1.865 -12.835 -23.223 1.00 48.62 94 GLU A CA 1
ATOM 775 C C . GLU A 1 94 ? 1.805 -11.995 -24.518 1.00 48.62 94 GLU A C 1
ATOM 777 O O . GLU A 1 94 ? 1.733 -12.571 -25.604 1.00 48.62 94 GLU A O 1
ATOM 782 N N . GLU A 1 95 ? 1.913 -10.660 -24.455 1.00 46.19 95 GLU A N 1
ATOM 783 C CA . GLU A 1 95 ? 1.946 -9.792 -25.654 1.00 46.19 95 GLU A CA 1
ATOM 784 C C . GLU A 1 95 ? 3.332 -9.679 -26.332 1.00 46.19 95 GLU A C 1
ATOM 786 O O . GLU A 1 95 ? 3.453 -9.024 -27.367 1.00 46.19 95 GLU A O 1
ATOM 791 N N . THR A 1 96 ? 4.384 -10.330 -25.815 1.00 41.56 96 THR A N 1
ATOM 792 C CA . THR A 1 96 ? 5.760 -10.217 -26.357 1.00 41.56 96 THR A CA 1
ATOM 793 C C . THR A 1 96 ? 6.317 -11.487 -27.010 1.00 41.56 96 THR A C 1
ATOM 795 O O . THR A 1 96 ? 7.504 -11.547 -27.333 1.00 41.56 96 THR A O 1
ATOM 798 N N . VAL A 1 97 ? 5.483 -12.493 -27.295 1.00 45.69 97 VAL A N 1
ATOM 799 C CA . VAL A 1 97 ? 5.928 -13.712 -27.999 1.00 45.69 97 VAL A CA 1
ATOM 800 C C . VAL A 1 97 ? 5.820 -13.555 -29.523 1.00 45.69 97 VAL A C 1
ATOM 802 O O . VAL A 1 97 ? 5.073 -14.268 -30.184 1.00 45.69 97 VAL A O 1
ATOM 805 N N . GLU A 1 98 ? 6.623 -12.660 -30.096 1.00 47.25 98 GLU A N 1
ATOM 806 C CA . GLU A 1 98 ? 7.143 -12.828 -31.459 1.00 47.25 98 GLU A CA 1
ATOM 807 C C . GLU A 1 98 ? 8.673 -12.674 -31.425 1.00 47.25 98 GLU A C 1
ATOM 809 O O . GLU A 1 98 ? 9.206 -11.586 -31.249 1.00 47.25 98 GLU A O 1
ATOM 814 N N . GLU A 1 99 ? 9.333 -13.834 -31.537 1.00 54.28 99 GLU A N 1
ATOM 815 C CA . GLU A 1 99 ? 10.749 -14.102 -31.835 1.00 54.28 99 GLU A CA 1
ATOM 816 C C . GLU A 1 99 ? 11.840 -13.264 -31.141 1.00 54.28 99 GLU A C 1
ATOM 818 O O . GLU A 1 99 ? 12.174 -12.188 -31.606 1.00 54.28 99 GLU A O 1
ATOM 823 N N . GLU A 1 100 ? 12.585 -13.882 -30.209 1.00 48.03 100 GLU A N 1
ATOM 824 C CA . GLU A 1 100 ? 14.043 -14.026 -30.374 1.00 48.03 100 GLU A CA 1
ATOM 825 C C . GLU A 1 100 ? 14.561 -15.338 -29.745 1.00 48.03 100 GLU A C 1
ATOM 827 O O . GLU A 1 100 ? 14.183 -15.774 -28.657 1.00 48.03 100 GLU A O 1
ATOM 832 N N . VAL A 1 101 ? 15.433 -15.993 -30.509 1.00 45.31 101 VAL A N 1
ATOM 833 C CA . VAL A 1 101 ? 16.062 -17.298 -30.286 1.00 45.31 101 VAL A CA 1
ATOM 834 C C . VAL A 1 101 ? 16.781 -17.392 -28.931 1.00 45.31 101 VAL A C 1
ATOM 836 O O . VAL A 1 101 ? 17.739 -16.673 -28.653 1.00 45.31 101 VAL A O 1
ATOM 839 N N . CYS A 1 102 ? 16.396 -18.377 -28.114 1.00 41.62 102 CYS A N 1
ATOM 840 C CA . CYS A 1 102 ? 17.130 -18.766 -26.910 1.00 41.62 102 CYS A CA 1
ATOM 841 C C . CYS A 1 102 ? 18.452 -19.472 -27.280 1.00 41.62 102 CYS A C 1
ATOM 843 O O . CYS A 1 102 ? 18.488 -20.675 -27.553 1.00 41.62 102 CYS A O 1
ATOM 845 N N . GLY A 1 103 ? 19.557 -18.722 -27.260 1.00 43.28 103 GLY A N 1
ATOM 846 C CA . GLY A 1 103 ? 20.919 -19.258 -27.263 1.00 43.28 103 GLY A CA 1
ATOM 847 C C . GLY A 1 103 ? 21.189 -20.027 -25.968 1.00 43.28 103 GLY A C 1
ATOM 848 O O . G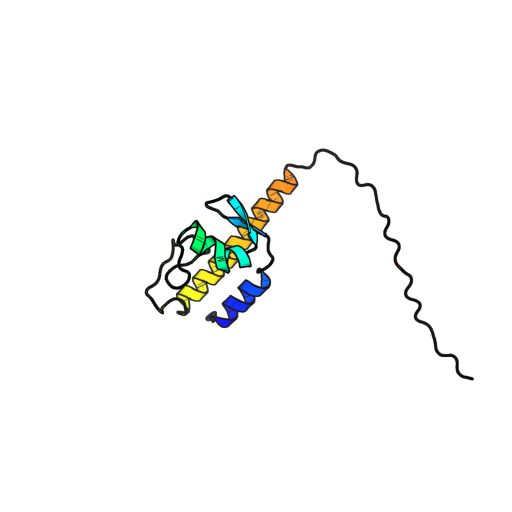LY A 1 103 ? 21.444 -19.452 -24.912 1.00 43.28 103 GLY A O 1
ATOM 849 N N . CYS A 1 104 ? 21.080 -21.347 -26.036 1.00 47.88 104 CYS A N 1
ATOM 850 C CA . CYS A 1 104 ? 21.197 -22.234 -24.890 1.00 47.88 104 CYS A CA 1
ATOM 851 C C . CYS A 1 104 ? 22.618 -22.259 -24.282 1.00 47.88 104 CYS A C 1
ATOM 853 O O . CYS A 1 104 ? 23.559 -22.703 -24.925 1.00 47.88 104 CYS A O 1
ATOM 855 N N . ARG A 1 105 ? 22.681 -21.936 -22.980 1.00 50.16 105 ARG A N 1
ATOM 856 C CA . ARG A 1 105 ? 23.443 -22.610 -21.901 1.00 50.16 105 ARG A CA 1
ATOM 857 C C . ARG A 1 105 ? 24.974 -22.749 -22.019 1.00 50.16 105 ARG A C 1
ATOM 859 O O . ARG A 1 105 ? 25.469 -23.821 -22.345 1.00 50.16 105 ARG A O 1
ATOM 866 N N . ASP A 1 106 ? 25.682 -21.798 -21.412 1.00 48.25 106 ASP A N 1
ATOM 867 C CA . ASP A 1 106 ? 26.944 -22.064 -20.702 1.00 48.25 106 ASP A CA 1
ATOM 868 C C . ASP A 1 106 ? 26.704 -22.056 -19.183 1.00 48.25 106 ASP A C 1
ATOM 870 O O . ASP A 1 106 ? 27.051 -21.126 -18.459 1.00 48.25 106 ASP A O 1
ATOM 874 N N . PHE A 1 107 ? 26.071 -23.118 -18.681 1.00 49.69 107 PHE A N 1
ATOM 875 C CA . PHE A 1 107 ? 26.199 -23.497 -17.274 1.00 49.69 107 PHE A CA 1
ATOM 876 C C . PHE A 1 107 ? 27.249 -24.603 -17.208 1.00 49.69 107 PHE A C 1
ATOM 878 O O . PHE A 1 107 ? 26.934 -25.760 -17.472 1.00 49.69 107 PHE A O 1
ATOM 885 N N . GLN A 1 108 ? 28.487 -24.264 -16.847 1.00 55.69 108 GLN A N 1
ATOM 886 C CA . GLN A 1 108 ? 29.421 -25.254 -16.311 1.00 55.69 108 GLN A CA 1
ATOM 887 C C . GLN A 1 108 ? 29.066 -25.489 -14.836 1.00 55.69 108 GLN A C 1
ATOM 889 O O . GLN A 1 108 ? 29.248 -24.585 -14.017 1.00 55.69 108 GLN A O 1
ATOM 894 N N . PRO A 1 109 ? 28.560 -26.672 -14.444 1.00 52.41 109 PRO A N 1
ATOM 895 C CA . PRO A 1 109 ? 28.461 -27.015 -13.039 1.00 52.41 109 PRO A CA 1
ATOM 896 C C . PRO A 1 109 ? 29.868 -27.370 -12.555 1.00 52.41 109 PRO A C 1
ATOM 898 O O . PRO A 1 109 ? 30.475 -28.326 -13.033 1.00 52.41 109 PRO A O 1
ATOM 901 N N . VAL A 1 110 ? 30.383 -26.602 -11.597 1.00 61.00 110 VAL A N 1
ATOM 902 C CA . VAL A 1 110 ? 31.602 -26.949 -10.857 1.00 61.00 110 VAL A CA 1
ATOM 903 C C . VAL A 1 110 ? 31.398 -28.325 -10.201 1.00 61.00 110 VAL A C 1
ATOM 905 O O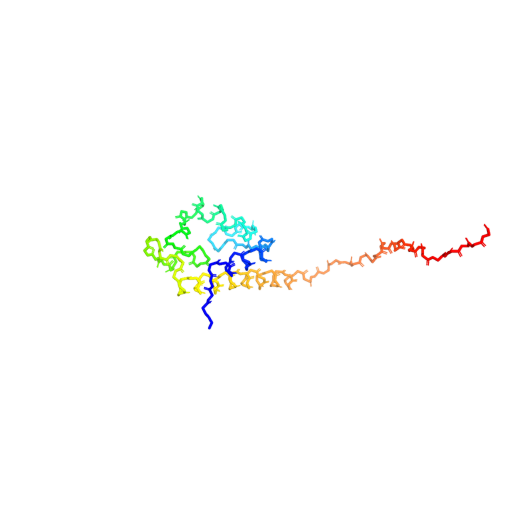 . VAL A 1 110 ? 30.443 -28.474 -9.427 1.00 61.00 110 VAL A O 1
ATOM 908 N N . PRO A 1 111 ? 32.249 -29.334 -10.461 1.00 55.09 111 PRO A N 1
ATOM 909 C CA . PRO A 1 111 ? 32.156 -30.611 -9.768 1.00 55.09 111 PRO A CA 1
ATOM 910 C C . PRO A 1 111 ? 32.463 -30.422 -8.279 1.00 55.09 111 PRO A C 1
ATOM 912 O O . PRO A 1 111 ? 33.513 -29.909 -7.897 1.00 55.09 111 PRO A O 1
ATOM 915 N N . ARG A 1 112 ? 31.521 -30.820 -7.417 1.00 58.09 112 ARG A N 1
ATOM 916 C CA . ARG A 1 112 ? 31.772 -30.990 -5.982 1.00 58.09 112 ARG A CA 1
ATOM 917 C C . ARG A 1 112 ? 32.529 -32.297 -5.778 1.00 58.09 112 ARG A C 1
ATOM 919 O O . ARG A 1 112 ? 31.908 -33.354 -5.676 1.00 58.09 112 ARG A O 1
ATOM 926 N N . ASP A 1 113 ? 33.843 -32.209 -5.644 1.00 59.19 113 ASP A N 1
ATOM 927 C CA . ASP A 1 113 ? 34.645 -33.328 -5.163 1.00 59.19 113 ASP A CA 1
ATOM 928 C C . ASP A 1 113 ? 34.426 -33.500 -3.651 1.00 59.19 113 ASP A C 1
ATOM 930 O O . ASP A 1 113 ? 34.944 -32.762 -2.815 1.00 59.19 113 ASP A O 1
ATOM 934 N N . MET A 1 114 ? 33.605 -34.485 -3.294 1.00 54.25 114 MET A N 1
ATOM 935 C CA . MET A 1 114 ? 33.495 -35.046 -1.948 1.00 54.25 114 MET A CA 1
ATOM 936 C C . MET A 1 114 ? 33.734 -36.550 -2.067 1.00 54.25 114 MET A C 1
ATOM 938 O O . MET A 1 114 ? 32.840 -37.260 -2.522 1.00 54.25 114 MET A O 1
ATOM 942 N N . GLN A 1 115 ? 34.940 -37.003 -1.700 1.00 55.25 115 GLN A N 1
ATOM 943 C CA . GLN A 1 115 ? 35.357 -38.374 -1.326 1.00 55.25 115 GLN A CA 1
ATOM 944 C C . GLN A 1 115 ? 36.902 -38.398 -1.298 1.00 55.25 115 GLN A C 1
ATOM 946 O O . GLN A 1 115 ? 37.525 -38.051 -2.286 1.00 55.25 115 GLN A O 1
ATOM 951 N N . GLY A 1 116 ? 37.633 -38.776 -0.251 1.00 46.19 116 GLY A N 1
ATOM 952 C CA . GLY A 1 116 ? 37.299 -39.333 1.048 1.00 46.19 116 GLY A CA 1
ATOM 953 C C . GLY A 1 116 ? 38.576 -39.475 1.894 1.00 46.19 116 GLY A C 1
ATOM 954 O O . GLY A 1 116 ? 39.692 -39.310 1.406 1.00 46.19 116 GLY A O 1
ATOM 955 N N . ARG A 1 117 ? 38.387 -39.783 3.182 1.00 53.28 117 ARG A N 1
ATOM 956 C CA . ARG A 1 117 ? 39.409 -40.273 4.123 1.00 53.28 117 ARG A CA 1
ATOM 957 C C . ARG A 1 117 ? 40.441 -41.182 3.439 1.00 53.28 117 ARG A C 1
ATOM 959 O O . ARG A 1 117 ? 40.072 -42.247 2.949 1.00 53.28 117 ARG A O 1
ATOM 966 N N . ARG A 1 118 ? 41.728 -40.861 3.578 1.00 52.00 118 ARG A N 1
ATOM 967 C CA . ARG A 1 118 ? 42.770 -41.885 3.705 1.00 52.00 118 ARG A CA 1
ATOM 968 C C . ARG A 1 118 ? 43.407 -41.790 5.083 1.00 52.00 118 ARG A C 1
ATOM 970 O O . ARG A 1 118 ? 43.718 -40.711 5.571 1.00 52.00 118 ARG A O 1
ATOM 977 N N . LYS A 1 119 ? 43.486 -42.962 5.697 1.00 44.69 119 LYS A N 1
ATOM 978 C CA . LYS A 1 119 ? 44.210 -43.299 6.909 1.00 44.69 119 LYS A CA 1
ATOM 979 C C . LYS A 1 119 ? 45.536 -43.885 6.429 1.00 44.69 119 LYS A C 1
ATOM 981 O O . LYS A 1 119 ? 45.476 -44.830 5.648 1.00 44.69 119 LYS A O 1
ATOM 986 N N . ASP A 1 120 ? 46.643 -43.310 6.870 1.00 52.06 120 ASP A N 1
ATOM 987 C CA . ASP A 1 120 ? 47.892 -44.011 7.181 1.00 52.06 120 ASP A CA 1
ATOM 988 C C . ASP A 1 120 ? 48.590 -43.219 8.292 1.00 52.06 120 ASP A C 1
ATOM 990 O O . ASP A 1 120 ? 48.685 -41.978 8.133 1.00 52.06 120 ASP A O 1
#

Secondary structure (DSSP, 8-state):
-PPPHHHHHHHHHHTTT-EEE-TTT--EEEHHHIIIIIHHHHH---TTTB-TTTTTSSB--TT-TTSHHHHHHHHHHHHHHHHHHHHHHHHHHHTT-S----------PPP---------

pLDDT: mean 78.76, std 18.25, range [41.56, 95.0]